Protein AF-A0A351Y971-F1 (afdb_monomer_lite)

Secondary structure (DSSP, 8-state):
--HHHHHHHHHHHHHHHHHHHHHHHHHHHHHHHHHHHHHHH--HHHHHHHHHHHHHHHHHHHHHHHHHHHHHHHHTTSS--HHHHHHHHHHHHHHHHHHHHHHHHHHHHHHTTTS-HHHHHHHHHHHHHHHHHHHHHHHHHHT-----

pLDDT: mean 82.75, std 11.26, range [39.47, 94.31]

Sequence (148 aa):
GNLHGTSIAYRGMLIFIFYVLWDFGYYLMAMIMNLVSASSTGDPTLITIMVLLFLGTVFALISGIMCYFRTRQYLTSRYAKYEMVRLWALFFMLSVLIGGGLTIASYFLLFGEAFSPLYIFYMLLEPISMMLMSIVCFFSVLRLKSNY

Foldseek 3Di:
DPPVVLLVLLVVLLVLLVVLLVVLVVVLVVLVVLLVVQVVVVDPVSNVLSVVLNVLSVQLNVLSVQLNVLSVCVSVVHPRDLVSNLVSLVSNLVSLQVNLVSQLVCCCVPPVPPDDPVVNVVVNVVSVVSNVVSVVSSVSSVPPPPPD

Radius of gyration: 17.67 Å; chains: 1; bounding box: 43×22×56 Å

Structure (mmCIF, N/CA/C/O backbone):
data_AF-A0A351Y971-F1
#
_entry.id   AF-A0A351Y971-F1
#
loop_
_atom_site.group_PDB
_atom_site.id
_atom_site.type_symbol
_atom_site.label_atom_id
_atom_site.label_alt_id
_atom_site.label_comp_id
_atom_site.label_asym_id
_atom_site.label_entity_id
_atom_site.label_seq_id
_atom_site.pdbx_PDB_ins_code
_atom_site.Cartn_x
_atom_site.Cartn_y
_atom_site.Cartn_z
_atom_site.occupancy
_atom_site.B_iso_or_equiv
_atom_site.auth_seq_id
_atom_site.auth_comp_id
_atom_site.auth_asym_id
_atom_site.auth_atom_id
_atom_site.pdbx_PDB_model_num
ATOM 1 N N . GLY A 1 1 ? -17.697 8.489 23.019 1.00 44.28 1 GLY A N 1
ATOM 2 C CA . GLY A 1 1 ? -17.694 8.120 21.592 1.00 44.28 1 GLY A CA 1
ATOM 3 C C . GLY A 1 1 ? -18.270 6.732 21.494 1.00 44.28 1 GLY A C 1
ATOM 4 O O . GLY A 1 1 ? -17.817 5.884 22.248 1.00 44.28 1 GLY A O 1
ATOM 5 N N . ASN A 1 2 ? -19.304 6.532 20.674 1.00 40.53 2 ASN A N 1
ATOM 6 C CA . ASN A 1 2 ? -20.021 5.257 20.588 1.00 40.53 2 ASN A CA 1
ATOM 7 C C . ASN A 1 2 ? -19.061 4.111 20.234 1.00 40.53 2 ASN A C 1
ATOM 9 O O . ASN A 1 2 ? -18.543 4.058 19.120 1.00 40.53 2 ASN A O 1
ATOM 13 N N . LEU A 1 3 ? -18.872 3.188 21.182 1.00 51.78 3 LEU A N 1
ATOM 14 C CA . LEU A 1 3 ? -18.024 1.991 21.069 1.00 51.78 3 LEU A CA 1
ATOM 15 C C . LEU A 1 3 ? -18.396 1.106 19.861 1.00 51.78 3 LEU A C 1
ATOM 17 O O . LEU A 1 3 ? -17.552 0.394 19.320 1.00 51.78 3 LEU A O 1
ATOM 21 N N . HIS A 1 4 ? -19.647 1.184 19.398 1.00 47.66 4 HIS A N 1
ATOM 22 C CA . HIS A 1 4 ? -20.129 0.443 18.232 1.00 47.66 4 HIS A CA 1
ATOM 23 C C . HIS A 1 4 ? -19.567 0.987 16.907 1.00 47.66 4 HIS A C 1
ATOM 25 O O . HIS A 1 4 ? -19.058 0.214 16.095 1.00 47.66 4 HIS A O 1
ATOM 31 N N . GLY A 1 5 ? -19.570 2.312 16.712 1.00 57.31 5 GLY A N 1
ATOM 32 C CA . GLY A 1 5 ? -19.087 2.944 15.475 1.00 57.31 5 GLY A CA 1
ATOM 33 C C . GLY A 1 5 ? -17.572 2.832 15.293 1.00 57.31 5 GLY A C 1
ATOM 34 O O . GLY A 1 5 ? -17.087 2.683 14.174 1.00 57.31 5 GLY A O 1
ATOM 35 N N . THR A 1 6 ? -16.817 2.816 16.394 1.00 68.31 6 THR A N 1
ATOM 36 C CA . THR A 1 6 ? -15.365 2.607 16.348 1.00 68.31 6 THR A CA 1
ATOM 37 C C . THR A 1 6 ? -15.017 1.191 15.895 1.00 68.31 6 THR A C 1
ATOM 39 O O . THR A 1 6 ? -14.121 1.023 15.075 1.00 68.31 6 THR A O 1
ATOM 42 N N . SER A 1 7 ? -15.751 0.169 16.351 1.00 72.31 7 SER A N 1
ATOM 43 C CA . SER A 1 7 ? -15.477 -1.228 15.980 1.00 72.31 7 SER A CA 1
ATOM 44 C C . SER A 1 7 ? -15.647 -1.509 14.478 1.00 72.31 7 SER A C 1
ATOM 46 O O . SER A 1 7 ? -14.860 -2.261 13.904 1.00 72.31 7 SER A O 1
ATOM 48 N N . ILE A 1 8 ? -16.622 -0.863 13.828 1.00 81.12 8 ILE A N 1
ATOM 49 C CA . ILE A 1 8 ? -16.876 -0.990 12.385 1.00 81.12 8 ILE A CA 1
ATOM 50 C C . ILE A 1 8 ? -15.729 -0.364 11.585 1.00 81.12 8 ILE A C 1
ATOM 52 O O . ILE A 1 8 ? -15.217 -0.992 10.660 1.00 81.12 8 ILE A O 1
ATOM 56 N N . ALA A 1 9 ? -15.266 0.825 11.984 1.00 81.31 9 ALA A N 1
ATOM 57 C CA . ALA A 1 9 ? -14.161 1.510 11.313 1.00 81.31 9 ALA A CA 1
ATOM 58 C C . ALA A 1 9 ? -12.859 0.689 11.349 1.00 81.31 9 ALA A C 1
ATOM 60 O O . ALA A 1 9 ? -12.200 0.530 10.324 1.00 81.31 9 ALA A O 1
ATOM 61 N N . TYR A 1 10 ? -12.515 0.092 12.496 1.00 84.25 10 TYR A N 1
ATOM 62 C CA . TYR A 1 10 ? -11.313 -0.747 12.603 1.00 84.25 10 TYR A CA 1
ATOM 63 C C . TYR A 1 10 ? -11.434 -2.076 11.851 1.00 84.25 10 TYR A C 1
ATOM 65 O O . TYR A 1 10 ? -10.431 -2.589 11.359 1.00 84.25 10 TYR A O 1
ATOM 73 N N . ARG A 1 11 ? -12.642 -2.640 11.721 1.00 86.00 11 ARG A N 1
ATOM 74 C CA . ARG A 1 11 ? -12.864 -3.803 10.846 1.00 86.00 11 ARG A CA 1
ATOM 75 C C . ARG A 1 11 ? -12.656 -3.434 9.377 1.00 86.00 11 ARG A C 1
ATOM 77 O O . ARG A 1 11 ? -11.975 -4.174 8.677 1.00 86.00 11 ARG A O 1
ATOM 84 N N . GLY A 1 12 ? -13.163 -2.279 8.939 1.00 87.62 12 GLY A N 1
ATOM 85 C CA . GLY A 1 12 ? -12.900 -1.745 7.597 1.00 87.62 12 GLY A CA 1
ATOM 86 C C . GLY A 1 12 ? -11.407 -1.519 7.342 1.00 87.62 12 GLY A C 1
ATOM 87 O O . GLY A 1 12 ? -10.885 -1.945 6.317 1.00 87.62 12 GLY A O 1
ATOM 88 N N . MET A 1 13 ? -10.697 -0.953 8.321 1.00 90.06 13 MET A N 1
ATOM 89 C CA . MET A 1 13 ? -9.242 -0.792 8.270 1.00 90.06 13 MET A CA 1
ATOM 90 C 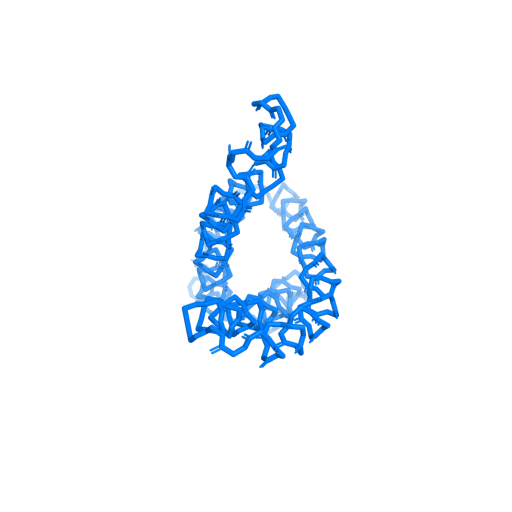C . MET A 1 13 ? -8.509 -2.136 8.137 1.00 90.06 13 MET A C 1
ATOM 92 O O . MET A 1 13 ? -7.589 -2.241 7.335 1.00 90.06 13 MET A O 1
ATOM 96 N N . LEU A 1 14 ? -8.908 -3.175 8.882 1.00 90.88 14 LEU A N 1
ATOM 97 C CA . LEU A 1 14 ? -8.297 -4.505 8.754 1.00 90.88 14 LEU A CA 1
ATOM 98 C C . LEU A 1 14 ? -8.507 -5.110 7.363 1.00 90.88 14 LEU A C 1
ATOM 100 O O . LEU A 1 14 ? -7.573 -5.701 6.827 1.00 90.88 14 LEU A O 1
ATOM 104 N N . ILE A 1 15 ? -9.703 -4.955 6.786 1.00 92.31 15 ILE A N 1
ATOM 105 C CA . ILE A 1 15 ? -10.004 -5.423 5.424 1.00 92.31 15 ILE A CA 1
ATOM 106 C C . ILE A 1 15 ? -9.114 -4.695 4.414 1.00 92.31 15 ILE A C 1
ATOM 108 O O . ILE A 1 15 ? -8.502 -5.340 3.569 1.00 92.31 15 ILE A O 1
ATOM 112 N N . PHE A 1 16 ? -8.991 -3.371 4.535 1.00 92.50 16 PHE A N 1
ATOM 113 C CA . PHE A 1 16 ? -8.121 -2.584 3.665 1.00 92.50 16 PHE A CA 1
ATOM 114 C C . PHE A 1 16 ? -6.648 -2.990 3.791 1.00 92.50 16 PHE A C 1
ATOM 116 O O . PHE A 1 16 ? -5.997 -3.234 2.782 1.00 92.50 16 PHE A O 1
ATOM 123 N N . ILE A 1 17 ? -6.124 -3.117 5.014 1.00 91.69 17 ILE A N 1
ATOM 124 C CA . ILE A 1 17 ? -4.732 -3.542 5.224 1.00 91.69 17 ILE A CA 1
ATOM 125 C C . ILE A 1 17 ? -4.506 -4.931 4.633 1.00 91.69 17 ILE A C 1
ATOM 127 O O . ILE A 1 17 ? -3.485 -5.159 3.998 1.00 91.69 17 ILE A O 1
ATOM 131 N N . PHE A 1 18 ? -5.453 -5.854 4.812 1.00 93.31 18 PHE A N 1
ATOM 132 C CA . PHE A 1 18 ? -5.362 -7.182 4.215 1.00 93.31 18 PHE A CA 1
ATOM 133 C C . PHE A 1 18 ? -5.337 -7.124 2.682 1.00 93.31 18 PHE A C 1
ATOM 135 O O . PHE A 1 18 ? -4.499 -7.783 2.076 1.00 93.31 18 PHE A O 1
ATOM 142 N N . TYR A 1 19 ? -6.203 -6.314 2.068 1.00 92.25 19 TYR A N 1
ATOM 143 C CA . TYR A 1 19 ? -6.211 -6.102 0.619 1.00 92.25 19 TYR A CA 1
ATOM 144 C C . TYR A 1 19 ? -4.858 -5.574 0.120 1.00 92.25 19 TYR A C 1
ATOM 146 O O . TYR A 1 19 ? -4.272 -6.153 -0.787 1.00 92.25 19 TYR A O 1
ATOM 154 N N . VAL A 1 20 ? -4.318 -4.542 0.770 1.00 89.94 20 VAL A N 1
ATOM 155 C CA . VAL A 1 20 ? -3.013 -3.961 0.414 1.00 89.94 20 VAL A CA 1
ATOM 156 C C . VAL A 1 20 ? -1.872 -4.965 0.609 1.00 89.94 20 VAL A C 1
ATOM 158 O O . VAL A 1 20 ? -0.953 -5.030 -0.200 1.00 89.94 20 VAL A O 1
ATOM 161 N N . LEU A 1 21 ? -1.917 -5.781 1.665 1.00 91.19 21 LEU A N 1
ATOM 162 C CA . LEU A 1 21 ? -0.932 -6.845 1.884 1.00 91.19 21 LEU A CA 1
ATOM 163 C C . LEU A 1 21 ? -0.992 -7.926 0.808 1.00 91.19 21 LEU A C 1
ATOM 165 O O . LEU A 1 21 ? 0.050 -8.426 0.389 1.00 91.19 21 LEU A O 1
ATOM 169 N N . TRP A 1 22 ? -2.198 -8.299 0.386 1.00 90.69 22 TRP A N 1
ATOM 170 C CA . TRP A 1 22 ? -2.393 -9.253 -0.696 1.00 90.69 22 TRP A CA 1
ATOM 171 C C . TRP A 1 22 ? -1.800 -8.725 -2.001 1.00 90.69 22 TRP A C 1
ATOM 173 O O . TRP A 1 22 ? -1.029 -9.424 -2.659 1.00 90.69 22 TRP A O 1
ATOM 183 N N . ASP A 1 23 ? -2.103 -7.471 -2.317 1.00 88.00 23 ASP A N 1
ATOM 184 C CA . ASP A 1 23 ? -1.623 -6.790 -3.511 1.00 88.00 23 ASP A CA 1
ATOM 185 C C . ASP A 1 23 ? -0.090 -6.663 -3.523 1.00 88.00 23 ASP A C 1
ATOM 187 O O . ASP A 1 23 ? 0.575 -7.116 -4.455 1.00 88.00 23 ASP A O 1
ATOM 191 N N . PHE A 1 24 ? 0.521 -6.211 -2.421 1.00 87.69 24 PHE A N 1
ATOM 192 C CA . PHE A 1 24 ? 1.983 -6.207 -2.311 1.00 87.69 24 PHE A CA 1
ATOM 193 C C . PHE A 1 24 ? 2.604 -7.607 -2.359 1.00 87.69 24 PHE A C 1
ATOM 195 O O . PHE A 1 24 ? 3.711 -7.760 -2.873 1.00 87.69 24 PHE A O 1
ATOM 202 N N . GLY A 1 25 ? 1.921 -8.631 -1.843 1.00 86.56 25 GLY A N 1
ATOM 203 C CA . GLY A 1 25 ? 2.370 -10.019 -1.953 1.00 86.56 25 GLY A CA 1
ATOM 204 C C . GLY A 1 25 ? 2.428 -10.485 -3.409 1.00 86.56 25 GLY A C 1
ATOM 205 O O . GLY A 1 25 ? 3.411 -11.107 -3.820 1.00 86.56 25 GLY A O 1
ATOM 206 N N . TYR A 1 26 ? 1.417 -10.129 -4.203 1.00 86.44 26 TYR A N 1
ATOM 207 C CA . TYR A 1 26 ? 1.400 -10.375 -5.642 1.00 86.44 26 TYR A CA 1
ATOM 208 C C . TYR A 1 26 ? 2.494 -9.577 -6.368 1.00 86.44 26 TYR A C 1
ATOM 210 O O . TYR A 1 26 ? 3.276 -10.154 -7.132 1.00 86.44 26 TYR A O 1
ATOM 218 N N . TYR A 1 27 ? 2.624 -8.281 -6.069 1.00 85.50 27 TYR A N 1
ATOM 219 C CA . TYR A 1 27 ? 3.677 -7.438 -6.638 1.00 85.50 27 TYR A CA 1
ATOM 220 C C . TYR A 1 27 ? 5.076 -7.954 -6.322 1.00 85.50 27 TYR A C 1
ATOM 222 O O . TYR A 1 27 ? 5.939 -7.908 -7.194 1.00 85.50 27 TYR A O 1
ATOM 230 N N . LEU A 1 28 ? 5.314 -8.487 -5.123 1.00 86.81 28 LEU A N 1
ATOM 231 C CA . LEU A 1 28 ? 6.613 -9.041 -4.755 1.00 86.81 28 LEU A CA 1
ATOM 232 C C . LEU A 1 28 ? 6.985 -10.242 -5.636 1.00 86.81 28 LEU A C 1
ATOM 234 O O . LEU A 1 28 ? 8.127 -10.333 -6.086 1.00 86.81 28 LEU A O 1
ATOM 238 N N . MET A 1 29 ? 6.027 -11.122 -5.940 1.00 85.62 29 MET A N 1
ATOM 239 C CA . MET A 1 29 ? 6.258 -12.252 -6.851 1.00 85.62 29 MET A CA 1
ATOM 240 C C . MET A 1 29 ? 6.584 -11.780 -8.270 1.00 85.62 29 MET A C 1
ATOM 242 O O . MET A 1 29 ? 7.535 -12.272 -8.881 1.00 85.62 29 MET A O 1
ATOM 246 N N . ALA A 1 30 ? 5.855 -10.783 -8.777 1.00 84.00 30 ALA A N 1
ATOM 247 C CA . ALA A 1 30 ? 6.140 -10.182 -10.079 1.00 84.00 30 ALA A CA 1
ATOM 248 C C . ALA A 1 30 ? 7.496 -9.444 -10.099 1.00 84.00 30 ALA A C 1
ATOM 250 O O . ALA A 1 30 ? 8.241 -9.520 -11.078 1.00 84.00 30 ALA A O 1
ATOM 251 N N . MET A 1 31 ? 7.856 -8.772 -9.003 1.00 84.38 31 MET A N 1
ATOM 252 C CA . MET A 1 31 ? 9.093 -7.999 -8.884 1.00 84.38 31 MET A CA 1
ATOM 253 C C . MET A 1 31 ? 10.348 -8.862 -8.916 1.00 84.38 31 MET A C 1
ATOM 255 O O . MET A 1 31 ? 11.353 -8.414 -9.455 1.00 84.38 31 MET A O 1
ATOM 259 N N . ILE A 1 32 ? 10.308 -10.098 -8.409 1.00 84.81 32 ILE A N 1
ATOM 260 C CA . ILE A 1 32 ? 11.453 -11.017 -8.515 1.00 84.81 32 ILE A CA 1
ATOM 261 C C . ILE A 1 32 ? 11.785 -11.280 -9.991 1.00 84.81 32 ILE A C 1
ATOM 263 O O . ILE A 1 32 ? 12.942 -11.167 -10.395 1.00 84.81 32 ILE A O 1
ATOM 267 N N . MET A 1 33 ? 10.770 -11.554 -10.815 1.00 83.94 33 MET A N 1
ATOM 268 C CA . MET A 1 33 ? 10.954 -11.779 -12.254 1.00 83.94 33 MET A CA 1
ATOM 269 C C . MET A 1 33 ? 11.442 -10.514 -12.973 1.00 83.94 33 MET A C 1
ATOM 271 O O . MET A 1 33 ? 12.338 -10.582 -13.820 1.00 83.94 33 MET A O 1
ATOM 275 N N . ASN A 1 34 ? 10.902 -9.350 -12.602 1.00 83.44 34 ASN A N 1
ATOM 276 C CA . ASN A 1 34 ? 11.322 -8.065 -13.162 1.00 83.44 34 ASN A CA 1
ATOM 277 C C . ASN A 1 34 ? 12.757 -7.700 -12.768 1.00 83.44 34 ASN A C 1
ATOM 279 O O . ASN A 1 34 ? 13.493 -7.181 -13.600 1.00 83.44 34 ASN A O 1
ATOM 283 N N . LEU A 1 35 ? 13.187 -8.014 -11.543 1.00 85.12 35 LEU A N 1
ATOM 284 C CA . LEU A 1 35 ? 14.548 -7.768 -11.068 1.00 85.12 35 LEU A CA 1
ATOM 285 C C . LEU A 1 35 ? 15.571 -8.648 -11.801 1.00 85.12 35 LEU A C 1
ATOM 287 O O . LEU A 1 35 ? 16.634 -8.164 -12.189 1.00 85.12 35 LEU A O 1
ATOM 291 N N . VAL A 1 36 ? 15.242 -9.921 -12.041 1.00 84.12 36 VAL A N 1
ATOM 292 C CA . VAL A 1 36 ? 16.084 -10.816 -12.854 1.00 84.12 36 VAL A CA 1
ATOM 293 C C . VAL A 1 36 ? 16.179 -10.293 -14.288 1.00 84.12 36 VAL A C 1
ATOM 295 O O . VAL A 1 36 ? 17.278 -10.164 -14.827 1.00 84.12 36 VAL A O 1
ATOM 298 N N . SER A 1 37 ? 15.050 -9.900 -14.880 1.00 84.44 37 SER A N 1
ATOM 299 C CA . SER A 1 37 ? 15.017 -9.330 -16.235 1.00 84.44 37 SER A CA 1
ATOM 300 C C .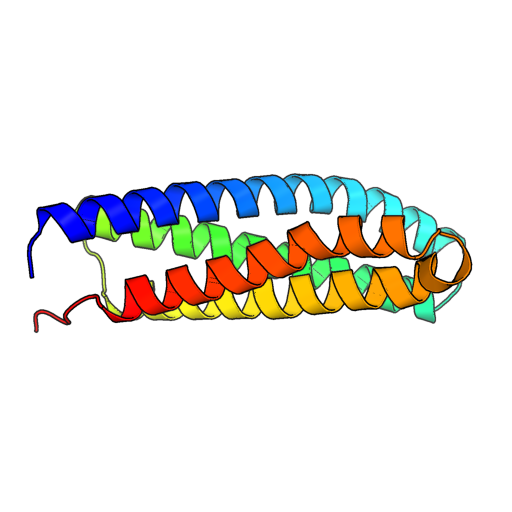 SER A 1 37 ? 15.835 -8.036 -16.321 1.00 84.44 37 SER A C 1
ATOM 302 O O . SER A 1 37 ? 16.661 -7.881 -17.214 1.00 84.44 37 SER A O 1
ATOM 304 N N . ALA A 1 38 ? 15.699 -7.150 -15.337 1.00 83.69 38 ALA A N 1
ATOM 305 C CA . ALA A 1 38 ? 16.487 -5.931 -15.193 1.00 83.69 38 ALA A CA 1
ATOM 306 C C . ALA A 1 38 ? 17.991 -6.198 -15.080 1.00 83.69 38 ALA A C 1
ATOM 308 O O . ALA A 1 38 ? 18.794 -5.530 -15.720 1.00 83.69 38 ALA A O 1
ATOM 309 N N . SER A 1 39 ? 18.389 -7.201 -14.297 1.00 83.88 39 SER A N 1
ATOM 310 C CA . SER A 1 39 ? 19.804 -7.563 -14.165 1.00 83.88 39 SER A CA 1
ATOM 311 C C . SER A 1 39 ? 20.411 -8.051 -15.483 1.00 83.88 39 SER A C 1
ATOM 313 O O . SER A 1 39 ? 21.596 -7.836 -15.729 1.00 83.88 39 SER A O 1
ATOM 315 N N . SER A 1 40 ? 19.590 -8.641 -16.357 1.00 86.19 40 SER A N 1
ATOM 316 C CA . SER A 1 40 ? 20.030 -9.141 -17.660 1.00 86.19 40 SER A CA 1
ATOM 317 C C . SER A 1 40 ? 20.253 -8.042 -18.704 1.00 86.19 40 SER A C 1
ATOM 319 O O . SER A 1 40 ? 21.002 -8.269 -19.652 1.00 86.19 40 SER A O 1
ATOM 321 N N . THR A 1 41 ? 19.667 -6.847 -18.536 1.00 85.44 41 THR A N 1
ATOM 322 C CA . THR A 1 41 ? 19.892 -5.724 -19.465 1.00 85.44 41 THR A CA 1
ATOM 323 C C . THR A 1 41 ? 21.243 -5.044 -19.247 1.00 85.44 41 THR A C 1
ATOM 325 O O . THR A 1 41 ? 21.751 -4.395 -20.157 1.00 85.44 41 THR A O 1
ATOM 328 N N . GLY A 1 42 ? 21.828 -5.181 -18.050 1.00 83.88 42 GLY A N 1
ATOM 329 C CA . GLY A 1 42 ? 23.091 -4.543 -17.675 1.00 83.88 42 GLY A CA 1
ATOM 330 C C . GLY A 1 42 ? 23.004 -3.028 -17.445 1.00 83.88 42 GLY A C 1
ATOM 331 O O . GLY A 1 42 ? 24.033 -2.404 -17.193 1.00 83.88 42 GLY A O 1
ATOM 332 N N . ASP A 1 43 ? 21.809 -2.431 -17.503 1.00 87.75 43 ASP A N 1
ATOM 333 C CA . ASP A 1 43 ? 21.612 -1.000 -17.259 1.00 87.75 43 ASP A CA 1
ATOM 334 C C . ASP A 1 43 ? 21.571 -0.704 -15.744 1.00 87.75 43 ASP A C 1
ATOM 336 O O . ASP A 1 43 ? 20.614 -1.091 -15.060 1.00 87.75 43 ASP A O 1
ATOM 340 N N . PRO A 1 44 ? 22.571 0.007 -15.185 1.00 86.12 44 PRO A N 1
ATOM 341 C CA . PRO A 1 44 ? 22.639 0.276 -13.750 1.00 86.12 44 PRO A CA 1
ATOM 342 C C . PRO A 1 44 ? 21.477 1.144 -13.247 1.00 86.12 44 PRO A C 1
ATOM 344 O O . PRO A 1 44 ? 21.091 1.037 -12.079 1.00 86.12 44 PRO A O 1
ATOM 347 N N . THR A 1 45 ? 20.891 1.990 -14.097 1.00 85.00 45 THR A N 1
ATOM 348 C CA . THR A 1 45 ? 19.769 2.856 -13.703 1.00 85.00 45 THR A CA 1
ATOM 349 C C . THR A 1 45 ? 18.497 2.037 -13.501 1.00 85.00 45 THR A C 1
ATOM 351 O O . THR A 1 45 ? 17.817 2.159 -12.482 1.00 85.00 45 THR A O 1
ATOM 354 N N . LEU A 1 46 ? 18.225 1.111 -14.417 1.00 82.50 46 LEU A N 1
ATOM 355 C CA . LEU A 1 46 ? 17.063 0.240 -14.344 1.00 82.50 46 LEU A CA 1
ATOM 356 C C . LEU A 1 46 ? 17.207 -0.779 -13.201 1.00 82.50 46 LEU A C 1
ATOM 358 O O . LEU A 1 46 ? 16.255 -1.005 -12.453 1.00 82.50 46 LEU A O 1
ATOM 362 N N . ILE A 1 47 ? 18.413 -1.318 -12.986 1.00 85.94 47 ILE A N 1
ATOM 363 C CA . ILE A 1 47 ? 18.704 -2.205 -11.848 1.00 85.94 47 ILE A CA 1
ATOM 364 C C . ILE A 1 47 ? 18.463 -1.483 -10.514 1.00 85.94 47 ILE A C 1
ATOM 366 O O . ILE A 1 47 ? 17.782 -2.020 -9.640 1.00 85.94 47 ILE A O 1
ATOM 370 N N . THR A 1 48 ? 18.982 -0.263 -10.345 1.00 85.62 48 THR A N 1
ATOM 371 C CA . THR A 1 48 ? 18.828 0.489 -9.085 1.00 85.62 48 THR A CA 1
ATOM 372 C C . THR A 1 48 ? 17.370 0.837 -8.785 1.00 85.62 48 THR A C 1
ATOM 374 O O . THR A 1 48 ? 16.937 0.663 -7.643 1.00 85.62 48 THR A O 1
ATOM 377 N N . ILE A 1 49 ? 16.587 1.238 -9.793 1.00 84.25 49 ILE A N 1
ATOM 378 C CA . ILE A 1 49 ? 15.142 1.485 -9.644 1.00 84.25 49 ILE A CA 1
ATOM 379 C C . ILE A 1 49 ? 14.412 0.210 -9.199 1.00 84.25 49 ILE A C 1
ATOM 381 O O . ILE A 1 49 ? 13.620 0.253 -8.255 1.00 84.25 49 ILE A O 1
ATOM 385 N N . MET A 1 50 ? 14.699 -0.934 -9.827 1.00 86.12 50 MET A N 1
ATOM 386 C CA . MET A 1 50 ? 14.035 -2.203 -9.503 1.00 86.12 50 MET A CA 1
ATOM 387 C C . MET A 1 50 ? 14.399 -2.717 -8.106 1.00 86.12 50 MET A C 1
ATOM 389 O O . MET A 1 50 ? 13.523 -3.192 -7.383 1.00 86.12 50 MET A O 1
ATOM 393 N N . VAL A 1 51 ? 15.657 -2.570 -7.678 1.00 87.44 51 VAL A N 1
ATOM 394 C CA . VAL A 1 51 ? 16.075 -2.906 -6.305 1.00 87.44 51 VAL A CA 1
ATOM 395 C C . VAL A 1 51 ? 15.354 -2.028 -5.283 1.00 87.44 51 VAL A C 1
ATOM 397 O O . VAL A 1 51 ? 14.888 -2.526 -4.256 1.00 87.44 51 VAL A O 1
ATOM 400 N N . LEU A 1 52 ? 15.234 -0.728 -5.555 1.00 85.62 52 LEU A N 1
ATOM 401 C CA . LEU A 1 52 ? 14.584 0.211 -4.644 1.00 85.62 52 LEU A CA 1
ATOM 402 C C . LEU A 1 52 ? 13.080 -0.071 -4.527 1.00 85.62 52 LEU A C 1
ATOM 404 O O . LEU A 1 52 ? 12.545 -0.082 -3.417 1.00 85.62 52 LEU A O 1
ATOM 408 N N . LEU A 1 53 ? 12.416 -0.388 -5.643 1.00 85.75 53 LEU A N 1
ATOM 409 C CA . LEU A 1 53 ? 11.025 -0.850 -5.653 1.00 85.75 53 LEU A CA 1
ATOM 410 C C . LEU A 1 53 ? 10.861 -2.155 -4.867 1.00 85.75 53 LEU A C 1
ATOM 412 O O . LEU A 1 53 ? 9.967 -2.255 -4.025 1.00 85.75 53 LEU A O 1
ATOM 416 N N . PHE A 1 54 ? 11.750 -3.128 -5.071 1.00 88.38 54 PHE A N 1
ATOM 417 C CA . PHE A 1 54 ? 11.719 -4.392 -4.341 1.00 88.38 54 PHE A CA 1
ATOM 418 C C . PHE A 1 54 ? 11.838 -4.174 -2.826 1.00 88.38 54 PHE A C 1
ATOM 420 O O . PHE A 1 54 ? 10.962 -4.592 -2.069 1.00 88.38 54 PHE A O 1
ATOM 427 N N . LEU A 1 55 ? 12.855 -3.441 -2.366 1.00 87.69 55 LEU A N 1
ATOM 428 C CA . LEU A 1 55 ? 13.026 -3.142 -0.940 1.00 87.69 55 LEU A CA 1
ATOM 429 C C . LEU A 1 55 ? 11.849 -2.337 -0.368 1.00 87.69 55 LEU A C 1
ATOM 431 O O . LEU A 1 55 ? 11.411 -2.603 0.754 1.00 87.69 55 LEU A O 1
ATOM 435 N N . GLY A 1 56 ? 11.301 -1.399 -1.145 1.00 86.81 56 GLY A N 1
ATOM 436 C CA . GLY A 1 56 ? 10.115 -0.630 -0.770 1.00 86.81 56 GLY A CA 1
ATOM 437 C C . GLY A 1 56 ? 8.885 -1.515 -0.547 1.00 86.81 56 GLY A C 1
ATOM 438 O O . GLY A 1 56 ? 8.218 -1.388 0.481 1.00 86.81 56 GLY A O 1
ATOM 439 N N . THR A 1 57 ? 8.616 -2.457 -1.457 1.00 88.06 57 THR A N 1
ATOM 440 C CA . THR A 1 57 ? 7.494 -3.408 -1.319 1.00 88.06 57 THR A CA 1
ATOM 441 C C . THR A 1 57 ? 7.669 -4.343 -0.122 1.00 88.06 57 THR A C 1
ATOM 443 O O . THR A 1 57 ? 6.720 -4.558 0.634 1.00 88.06 57 THR A O 1
ATOM 446 N N . VAL A 1 58 ? 8.889 -4.831 0.129 1.00 90.31 58 VAL A N 1
ATOM 447 C CA . VAL A 1 58 ? 9.204 -5.641 1.320 1.00 90.31 58 VAL A CA 1
ATOM 448 C C . VAL A 1 58 ? 8.944 -4.848 2.602 1.00 90.31 58 VAL A C 1
ATOM 450 O O . VAL A 1 58 ? 8.322 -5.357 3.537 1.00 90.31 58 VAL A O 1
ATOM 453 N N . PHE A 1 59 ? 9.375 -3.587 2.650 1.00 89.06 59 PHE A N 1
ATOM 454 C CA . PHE A 1 59 ? 9.134 -2.725 3.804 1.00 89.06 59 PHE A CA 1
ATOM 455 C C . PHE A 1 59 ? 7.634 -2.472 4.034 1.00 89.06 59 PHE A C 1
ATOM 457 O O . PHE A 1 59 ? 7.174 -2.555 5.175 1.00 89.06 59 PHE A O 1
ATOM 464 N N . ALA A 1 60 ? 6.865 -2.237 2.965 1.00 89.38 60 ALA A N 1
ATOM 465 C CA . ALA A 1 60 ? 5.412 -2.060 3.031 1.00 89.38 60 ALA A CA 1
ATOM 466 C C . ALA A 1 60 ? 4.670 -3.328 3.495 1.00 89.38 60 ALA A C 1
ATOM 468 O O . ALA A 1 60 ? 3.705 -3.245 4.260 1.00 89.38 60 ALA A O 1
ATOM 469 N N . LEU A 1 61 ? 5.149 -4.513 3.109 1.00 90.75 61 LEU A N 1
ATOM 470 C CA . LEU A 1 61 ? 4.628 -5.784 3.614 1.00 90.75 61 LEU A CA 1
ATOM 471 C C . LEU A 1 61 ? 4.869 -5.935 5.116 1.00 90.75 61 LEU A C 1
ATOM 473 O O . LEU A 1 61 ? 3.941 -6.240 5.864 1.00 90.75 61 LEU A O 1
ATOM 477 N N . ILE A 1 62 ? 6.095 -5.694 5.584 1.00 92.25 62 ILE A N 1
ATOM 478 C CA . ILE A 1 62 ? 6.434 -5.832 7.009 1.00 92.25 62 ILE A CA 1
ATOM 479 C C . ILE A 1 62 ? 5.618 -4.844 7.852 1.00 92.25 62 ILE A C 1
ATOM 481 O O . ILE A 1 62 ? 5.032 -5.233 8.869 1.00 92.25 62 ILE A O 1
ATOM 485 N N . SER A 1 63 ? 5.545 -3.579 7.426 1.00 92.12 63 SER A N 1
ATOM 486 C CA . SER A 1 63 ? 4.775 -2.547 8.124 1.00 92.12 63 SER A CA 1
ATOM 487 C C . SER A 1 63 ? 3.279 -2.885 8.148 1.00 92.12 63 SER A C 1
ATOM 489 O O . SER A 1 63 ? 2.647 -2.780 9.204 1.00 92.12 63 SER A O 1
ATOM 491 N N . GLY A 1 64 ? 2.722 -3.368 7.032 1.00 90.94 64 GLY A N 1
ATOM 492 C CA . GLY A 1 64 ? 1.322 -3.769 6.923 1.00 90.94 64 GLY A CA 1
ATOM 493 C C . GLY A 1 64 ? 0.986 -4.982 7.787 1.00 90.94 64 GLY A C 1
ATOM 494 O O . GLY A 1 64 ? -0.015 -4.957 8.504 1.00 90.94 64 GLY A O 1
ATOM 495 N N . ILE A 1 65 ? 1.844 -6.008 7.811 1.00 93.31 65 ILE A N 1
ATOM 496 C CA . ILE A 1 65 ? 1.661 -7.210 8.640 1.00 93.31 65 ILE A CA 1
ATOM 497 C C . ILE A 1 65 ? 1.640 -6.817 10.119 1.00 93.31 65 ILE A C 1
ATOM 499 O O . ILE A 1 65 ? 0.734 -7.205 10.866 1.00 93.31 65 ILE A O 1
ATOM 503 N N . MET A 1 66 ? 2.603 -5.999 10.548 1.00 92.00 66 MET A N 1
ATOM 504 C CA . MET A 1 66 ? 2.655 -5.508 11.924 1.00 92.00 66 MET A CA 1
ATOM 505 C C . MET A 1 66 ? 1.436 -4.642 12.260 1.00 92.00 66 MET A C 1
ATOM 507 O O . MET A 1 66 ? 0.827 -4.828 13.319 1.00 92.00 66 MET A O 1
ATOM 511 N N . CYS A 1 67 ? 1.022 -3.748 11.357 1.00 90.56 67 CYS A N 1
ATOM 512 C CA . CYS A 1 67 ? -0.173 -2.923 11.531 1.00 90.56 67 CYS A CA 1
ATOM 513 C C . CYS A 1 67 ? -1.444 -3.780 11.668 1.00 90.56 67 CYS A C 1
ATOM 515 O O . CYS A 1 67 ? -2.250 -3.547 12.577 1.00 90.56 67 CYS A O 1
ATOM 517 N N . TYR A 1 68 ? -1.591 -4.822 10.846 1.00 91.56 68 TYR A N 1
ATOM 518 C CA . TYR A 1 68 ? -2.705 -5.767 10.911 1.00 91.56 68 TYR A CA 1
ATOM 519 C C . TYR A 1 68 ? -2.750 -6.491 12.262 1.00 91.56 68 TYR A C 1
ATOM 521 O O . TYR A 1 68 ? -3.776 -6.478 12.951 1.00 91.56 68 TYR A O 1
ATOM 529 N N . PHE A 1 69 ? -1.626 -7.074 12.695 1.00 90.31 69 PHE A N 1
ATOM 530 C CA . PHE A 1 69 ? -1.560 -7.790 13.970 1.00 90.31 69 PHE A CA 1
ATOM 531 C C . PHE A 1 69 ? -1.863 -6.885 15.163 1.00 90.31 69 PHE A C 1
ATOM 533 O O . PHE A 1 69 ? -2.633 -7.275 16.044 1.00 90.31 69 PHE A O 1
ATOM 540 N N . ARG A 1 70 ? -1.306 -5.670 15.195 1.00 88.19 70 ARG A N 1
ATOM 541 C CA . ARG A 1 70 ? -1.523 -4.722 16.299 1.00 88.19 70 ARG A CA 1
ATOM 542 C C . ARG A 1 70 ? -2.955 -4.192 16.333 1.00 88.19 70 ARG A C 1
ATOM 544 O O . ARG A 1 70 ? -3.555 -4.151 17.407 1.00 88.19 70 ARG A O 1
ATOM 551 N N . THR A 1 71 ? -3.540 -3.883 15.179 1.00 84.62 71 THR A N 1
ATOM 552 C CA . THR A 1 71 ? -4.950 -3.468 15.079 1.00 84.62 71 THR A CA 1
ATOM 553 C C . THR A 1 71 ? -5.897 -4.597 15.502 1.00 84.62 71 THR A C 1
ATOM 555 O O . THR A 1 71 ? -6.875 -4.368 16.217 1.00 84.62 71 THR A O 1
ATOM 558 N N . ARG A 1 72 ? -5.579 -5.849 15.153 1.00 86.81 72 ARG A N 1
ATOM 559 C CA . ARG A 1 72 ? -6.353 -7.023 15.584 1.00 86.81 72 ARG A CA 1
ATOM 560 C C . ARG A 1 72 ? -6.219 -7.301 17.085 1.00 86.81 72 ARG A C 1
ATOM 562 O O . ARG A 1 72 ? -7.210 -7.644 17.730 1.00 86.81 72 ARG A O 1
ATOM 569 N N . GLN A 1 73 ? -5.024 -7.139 17.655 1.00 83.69 73 GLN A N 1
ATOM 570 C CA . GLN A 1 73 ? -4.801 -7.227 19.106 1.00 83.69 73 GLN A CA 1
ATOM 571 C C . GLN A 1 73 ? -5.625 -6.178 19.859 1.00 83.69 73 GLN A C 1
ATOM 573 O O . GLN A 1 73 ? -6.260 -6.503 20.862 1.00 83.69 73 GLN A O 1
ATOM 578 N N . TYR A 1 74 ? -5.685 -4.952 19.330 1.00 82.12 74 TYR A N 1
ATOM 579 C CA . TYR A 1 74 ? -6.529 -3.889 19.870 1.00 82.12 74 TYR A CA 1
ATOM 580 C C . TYR A 1 74 ? -8.018 -4.268 19.867 1.00 82.12 74 TYR A C 1
ATOM 582 O O . TYR A 1 74 ? -8.674 -4.186 20.905 1.00 82.12 74 TYR A O 1
ATOM 590 N N . LEU A 1 75 ? -8.540 -4.766 18.742 1.00 79.75 75 LEU A N 1
ATOM 591 C CA . LEU A 1 75 ? -9.950 -5.160 18.632 1.00 79.75 75 LEU A CA 1
ATOM 592 C C . LEU A 1 75 ? -10.345 -6.349 19.510 1.00 79.75 75 LEU A C 1
ATOM 594 O O . LEU A 1 75 ? -11.501 -6.461 19.904 1.00 79.75 75 LEU A O 1
ATOM 598 N N . THR A 1 76 ? -9.400 -7.241 19.798 1.00 81.56 76 THR A N 1
ATOM 599 C CA . THR A 1 76 ? -9.617 -8.417 20.656 1.00 81.56 76 THR A CA 1
ATOM 600 C C . THR A 1 76 ? -9.303 -8.141 22.130 1.00 81.56 76 THR A C 1
ATOM 602 O O . THR A 1 76 ? -9.328 -9.067 22.938 1.00 81.56 76 THR A O 1
ATOM 605 N N . SER A 1 77 ? -9.004 -6.882 22.481 1.00 70.00 77 SER A N 1
ATOM 606 C CA . SER A 1 77 ? -8.681 -6.420 23.839 1.00 70.00 77 SER A CA 1
ATOM 607 C C . SER A 1 77 ? -7.521 -7.175 24.506 1.00 70.00 77 SER A C 1
ATOM 609 O O . SER A 1 77 ? -7.435 -7.234 25.731 1.00 70.00 77 SER A O 1
ATOM 611 N N . ARG A 1 78 ? -6.592 -7.737 23.722 1.00 59.59 78 ARG A N 1
ATOM 612 C CA . ARG A 1 78 ? -5.410 -8.437 24.246 1.00 59.59 78 ARG A CA 1
ATOM 613 C C . ARG A 1 78 ? -4.214 -7.489 24.297 1.00 59.59 78 ARG A C 1
ATOM 615 O O . ARG A 1 78 ? -3.636 -7.200 23.255 1.00 59.59 78 ARG A O 1
ATOM 622 N N . TYR A 1 79 ? -3.829 -7.043 25.499 1.00 57.78 79 TYR A N 1
ATOM 623 C CA . TYR A 1 79 ? -2.536 -6.396 25.807 1.00 57.78 79 TYR A CA 1
ATOM 624 C C . TYR A 1 79 ? -2.062 -5.323 24.797 1.00 57.78 79 TYR A C 1
ATOM 626 O O . TYR A 1 79 ? -0.871 -5.213 24.496 1.00 57.78 79 TYR A O 1
ATOM 634 N N . ALA A 1 80 ? -2.980 -4.542 24.225 1.00 61.41 80 ALA A N 1
ATOM 635 C CA . ALA A 1 80 ? -2.648 -3.615 23.151 1.00 61.41 80 ALA A CA 1
ATOM 636 C C . ALA A 1 80 ? -2.131 -2.284 23.715 1.00 61.41 80 ALA A C 1
ATOM 638 O O . ALA A 1 80 ? -2.889 -1.501 24.282 1.00 61.41 80 ALA A O 1
ATOM 639 N N . LYS A 1 81 ? -0.838 -2.000 23.521 1.00 75.44 81 LYS A N 1
ATOM 640 C CA . LYS A 1 81 ? -0.280 -0.660 23.749 1.00 75.44 81 LYS A CA 1
ATOM 641 C C . LYS A 1 81 ? -0.740 0.274 22.624 1.00 75.44 81 LYS A C 1
ATOM 643 O O . LYS A 1 81 ? -0.341 0.081 21.474 1.00 75.44 81 LYS A O 1
ATOM 648 N N . TYR A 1 82 ? -1.550 1.284 22.947 1.00 79.06 82 TYR A N 1
ATOM 649 C CA . TYR A 1 82 ? -2.114 2.238 21.975 1.00 79.06 82 TYR A CA 1
ATOM 650 C C . TYR A 1 82 ? -1.046 2.953 21.138 1.00 79.06 82 TYR A C 1
ATOM 652 O O . TYR A 1 82 ? -1.227 3.160 19.939 1.00 79.06 82 TYR A O 1
ATOM 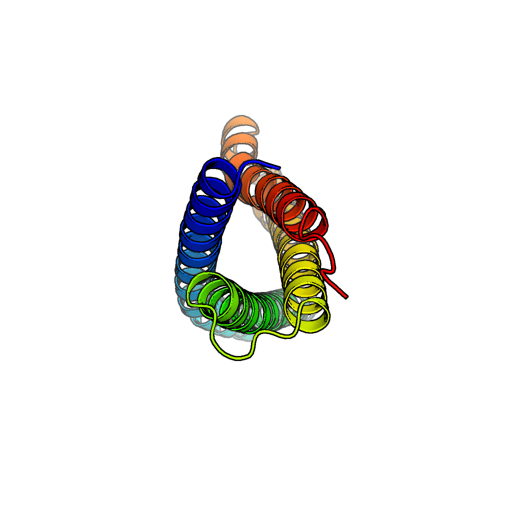660 N N . GLU A 1 83 ? 0.087 3.283 21.758 1.00 82.50 83 GLU A N 1
ATOM 661 C CA . GLU A 1 83 ? 1.235 3.908 21.095 1.00 82.50 83 GLU A CA 1
ATOM 662 C C . GLU A 1 83 ? 1.785 3.041 19.962 1.00 82.50 83 GLU A C 1
ATOM 664 O O . GLU A 1 83 ? 2.044 3.537 18.870 1.00 82.50 83 GLU A O 1
ATOM 669 N N . MET A 1 84 ? 1.879 1.726 20.183 1.00 83.19 84 MET A N 1
ATOM 670 C CA . MET A 1 84 ? 2.389 0.792 19.181 1.00 83.19 84 MET A CA 1
ATOM 671 C C . MET A 1 84 ? 1.438 0.686 17.988 1.00 83.19 84 MET A C 1
ATOM 673 O O . MET A 1 84 ? 1.895 0.643 16.852 1.00 83.19 84 MET A O 1
ATOM 677 N N . VAL A 1 85 ? 0.119 0.690 18.210 1.00 85.44 85 VAL A N 1
ATOM 678 C CA . VAL A 1 85 ? -0.863 0.674 17.108 1.00 85.44 85 VAL A CA 1
ATOM 679 C C . VAL A 1 85 ? -0.723 1.933 16.246 1.00 85.44 85 VAL A C 1
ATOM 681 O O . VAL A 1 85 ? -0.681 1.831 15.022 1.00 85.44 85 VAL A O 1
ATOM 684 N N . ARG A 1 86 ? -0.586 3.109 16.873 1.00 87.69 86 ARG A N 1
ATOM 685 C CA . ARG A 1 86 ? -0.390 4.391 16.172 1.00 87.69 86 ARG A CA 1
ATOM 686 C C . ARG A 1 86 ? 0.910 4.425 15.378 1.00 87.69 86 ARG A C 1
ATOM 688 O O . ARG A 1 86 ? 0.901 4.831 14.222 1.00 87.69 86 ARG A O 1
ATOM 695 N N . LEU A 1 87 ? 2.003 3.976 15.985 1.00 90.31 87 LEU A N 1
ATOM 696 C CA . LEU A 1 87 ? 3.324 3.962 15.365 1.00 90.31 87 LEU A CA 1
ATOM 697 C C . LEU A 1 87 ? 3.362 3.025 14.152 1.00 90.31 87 LEU A C 1
ATOM 699 O O . LEU A 1 87 ? 3.809 3.429 13.083 1.00 90.31 87 LEU A O 1
ATOM 703 N N . TRP A 1 88 ? 2.816 1.812 14.266 1.00 90.25 88 TRP A N 1
ATOM 704 C CA . TRP A 1 88 ? 2.754 0.887 13.130 1.00 90.25 88 TRP A CA 1
ATOM 705 C C . TRP A 1 88 ? 1.778 1.343 12.040 1.00 90.25 88 TRP A C 1
ATOM 707 O O . TRP A 1 88 ? 2.059 1.139 10.864 1.00 90.25 88 TRP A O 1
ATOM 717 N N . ALA A 1 89 ? 0.673 2.006 12.395 1.00 89.44 89 ALA A N 1
ATOM 718 C CA . ALA A 1 89 ? -0.215 2.630 11.412 1.00 89.44 89 ALA A CA 1
ATOM 719 C C . ALA A 1 89 ? 0.461 3.793 10.666 1.00 89.44 89 ALA A C 1
ATOM 721 O O . ALA A 1 89 ? 0.259 3.937 9.462 1.00 89.44 89 ALA A O 1
ATOM 722 N N . LEU A 1 90 ? 1.297 4.583 11.349 1.00 92.19 90 LEU A N 1
ATOM 723 C CA . LEU A 1 90 ? 2.105 5.631 10.724 1.00 92.19 90 LEU A CA 1
ATOM 724 C C . LEU A 1 90 ? 3.143 5.037 9.769 1.00 92.19 90 LEU A C 1
ATOM 726 O O . LEU A 1 90 ? 3.247 5.485 8.631 1.00 92.19 90 LEU A O 1
ATOM 730 N N . PHE A 1 91 ? 3.875 4.004 10.199 1.00 92.25 91 PHE A N 1
ATOM 731 C CA . PHE A 1 91 ? 4.834 3.320 9.328 1.00 92.25 91 PHE A CA 1
ATOM 732 C C . PHE A 1 91 ? 4.161 2.696 8.109 1.00 92.25 91 PHE A C 1
ATOM 734 O O . PHE A 1 91 ? 4.690 2.806 7.006 1.00 92.25 91 PHE A O 1
ATOM 741 N N . PHE A 1 92 ? 2.982 2.099 8.286 1.00 92.44 92 PHE A N 1
ATOM 742 C CA . PHE A 1 92 ? 2.194 1.578 7.176 1.00 92.44 92 PHE A CA 1
ATOM 743 C C . PHE A 1 92 ? 1.793 2.689 6.198 1.00 92.44 92 PHE A C 1
ATOM 745 O O . PHE A 1 92 ? 2.099 2.584 5.012 1.00 92.44 92 PHE A O 1
ATOM 752 N N . MET A 1 93 ? 1.216 3.792 6.687 1.00 94.31 93 MET A N 1
ATOM 753 C CA . MET A 1 93 ? 0.863 4.947 5.852 1.00 94.31 93 MET A CA 1
ATOM 754 C C . MET A 1 93 ? 2.073 5.471 5.069 1.00 94.31 93 MET A C 1
ATOM 756 O O . MET A 1 93 ? 1.996 5.622 3.854 1.00 94.31 93 MET A O 1
ATOM 760 N N . LEU A 1 94 ? 3.207 5.703 5.737 1.00 93.06 94 LEU A N 1
ATOM 761 C CA . LEU A 1 94 ? 4.420 6.185 5.073 1.00 93.06 94 LEU A CA 1
ATOM 762 C C . LEU A 1 94 ? 4.930 5.196 4.023 1.00 93.06 94 LEU A C 1
ATOM 764 O O . LEU A 1 94 ? 5.297 5.612 2.929 1.00 93.06 94 LEU A O 1
ATOM 768 N N . SER A 1 95 ? 4.915 3.896 4.322 1.00 91.56 95 SER A N 1
ATOM 769 C CA . SER A 1 95 ? 5.350 2.879 3.363 1.00 91.56 95 SER A CA 1
ATOM 770 C C . SER A 1 95 ? 4.452 2.808 2.125 1.00 91.56 95 SER A C 1
ATOM 772 O O . SER A 1 95 ? 4.969 2.687 1.019 1.00 91.56 95 SER A O 1
ATOM 774 N N . VAL A 1 96 ? 3.132 2.969 2.284 1.00 90.88 96 VAL A N 1
ATOM 775 C CA . VAL A 1 96 ? 2.182 3.008 1.161 1.00 90.88 96 VAL A CA 1
ATOM 776 C C . VAL A 1 96 ? 2.333 4.301 0.362 1.00 90.88 96 VAL A C 1
ATOM 778 O O . VAL A 1 96 ? 2.270 4.261 -0.860 1.00 90.88 96 VAL A O 1
ATOM 781 N N . LEU A 1 97 ? 2.586 5.441 1.011 1.00 91.69 97 LEU A N 1
ATOM 782 C CA . LEU A 1 97 ? 2.829 6.708 0.314 1.00 91.69 97 LEU A CA 1
ATOM 783 C C . LEU A 1 97 ? 4.115 6.678 -0.509 1.00 91.69 97 LEU A C 1
ATOM 785 O O . LEU A 1 97 ? 4.114 7.104 -1.661 1.00 91.69 97 LEU A O 1
ATOM 789 N N . ILE A 1 98 ? 5.201 6.162 0.066 1.00 88.25 98 ILE A N 1
ATOM 790 C CA . ILE A 1 98 ? 6.482 6.048 -0.633 1.00 88.25 98 ILE A CA 1
ATOM 791 C C . ILE A 1 98 ? 6.372 5.004 -1.751 1.00 88.25 98 ILE A C 1
ATOM 793 O O . ILE A 1 98 ? 6.743 5.294 -2.883 1.00 88.25 98 ILE A O 1
ATOM 797 N N . GLY A 1 99 ? 5.811 3.824 -1.474 1.00 85.81 99 GLY A N 1
ATOM 798 C CA . GLY A 1 99 ? 5.618 2.774 -2.480 1.00 85.81 99 GLY A CA 1
ATOM 799 C C . GLY A 1 99 ? 4.676 3.193 -3.616 1.00 85.81 99 GLY A C 1
ATOM 800 O O . GLY A 1 99 ? 4.988 2.983 -4.787 1.00 85.81 99 GLY A O 1
ATOM 801 N N . GLY A 1 100 ? 3.564 3.852 -3.285 1.00 85.62 100 GLY A N 1
ATOM 802 C CA . GLY A 1 100 ? 2.621 4.433 -4.245 1.00 85.62 100 GLY A CA 1
ATOM 803 C C . GLY A 1 100 ? 3.254 5.547 -5.083 1.00 85.62 100 GLY A C 1
ATOM 804 O O . GLY A 1 100 ? 3.122 5.568 -6.301 1.00 85.62 100 GLY A O 1
ATOM 805 N N . GLY A 1 101 ? 4.027 6.440 -4.462 1.00 84.44 101 GLY A N 1
ATOM 806 C CA . GLY A 1 101 ? 4.760 7.480 -5.188 1.00 84.44 101 GLY A CA 1
ATOM 807 C C . GLY A 1 101 ? 5.812 6.911 -6.145 1.00 84.44 101 GLY A C 1
ATOM 808 O O . GLY A 1 101 ? 5.931 7.373 -7.279 1.00 84.44 101 GLY A O 1
ATOM 809 N N . LEU A 1 102 ? 6.542 5.877 -5.718 1.00 83.06 102 LEU A N 1
ATOM 810 C CA . LEU A 1 102 ? 7.550 5.209 -6.545 1.00 83.06 102 LEU A CA 1
ATOM 811 C C . LEU A 1 102 ? 6.938 4.446 -7.724 1.00 83.06 102 LEU A C 1
ATOM 813 O O . LEU A 1 102 ? 7.505 4.477 -8.812 1.00 83.06 102 LEU A O 1
ATOM 817 N N . THR A 1 103 ? 5.792 3.790 -7.530 1.00 81.94 103 THR A N 1
ATOM 818 C CA . THR A 1 103 ? 5.066 3.099 -8.613 1.00 81.94 103 THR A CA 1
ATOM 819 C C . THR A 1 103 ? 4.513 4.084 -9.639 1.00 81.94 103 THR A C 1
ATOM 821 O O . THR A 1 103 ? 4.661 3.875 -10.838 1.00 81.94 103 THR A O 1
ATOM 824 N N . ILE A 1 104 ? 3.969 5.216 -9.191 1.00 84.38 104 ILE A N 1
ATOM 825 C CA . ILE A 1 104 ? 3.549 6.298 -10.090 1.00 84.38 104 ILE A CA 1
ATOM 826 C C . ILE A 1 104 ? 4.742 6.816 -10.909 1.00 84.38 104 ILE A C 1
ATOM 828 O O . ILE A 1 104 ? 4.654 6.924 -12.132 1.00 84.38 104 ILE A O 1
ATOM 832 N N . ALA A 1 105 ? 5.870 7.109 -10.253 1.00 81.38 105 ALA A N 1
ATOM 833 C CA . ALA A 1 105 ? 7.068 7.601 -10.929 1.00 81.38 105 ALA A CA 1
ATOM 834 C C . ALA A 1 105 ? 7.629 6.583 -11.935 1.00 81.38 105 ALA A C 1
ATOM 836 O O . ALA A 1 105 ? 8.018 6.966 -13.040 1.00 81.38 105 ALA A O 1
ATOM 837 N N . SER A 1 106 ? 7.636 5.292 -11.590 1.00 77.44 106 SER A N 1
ATOM 838 C CA . SER A 1 106 ? 8.107 4.246 -12.497 1.00 77.44 106 SER A CA 1
ATOM 839 C C . SER A 1 106 ? 7.187 4.069 -13.704 1.00 77.44 106 SER A C 1
ATOM 841 O O . SER A 1 106 ? 7.696 3.859 -14.803 1.00 77.44 106 SER A O 1
ATOM 843 N N . TYR A 1 107 ? 5.869 4.241 -13.558 1.00 79.81 107 TYR A N 1
ATOM 844 C CA . TYR A 1 107 ? 4.960 4.239 -14.706 1.00 79.81 107 TYR A CA 1
ATOM 845 C C . TYR A 1 107 ? 5.254 5.376 -15.685 1.00 79.81 107 TYR A C 1
ATOM 847 O O . TYR A 1 107 ? 5.324 5.140 -16.890 1.00 79.81 107 TYR A O 1
ATOM 855 N N . PHE A 1 108 ? 5.500 6.593 -15.196 1.00 79.44 108 PHE A N 1
ATOM 856 C CA . PHE A 1 108 ? 5.867 7.704 -16.077 1.00 79.44 108 PHE A CA 1
ATOM 857 C C . PHE A 1 108 ? 7.226 7.496 -16.753 1.00 79.44 108 PHE A C 1
ATOM 859 O O . PHE A 1 108 ? 7.351 7.759 -17.947 1.00 79.44 108 PHE A O 1
ATOM 866 N N . LEU A 1 109 ? 8.225 6.997 -16.020 1.00 76.81 109 LEU A N 1
ATOM 867 C CA . LEU A 1 109 ? 9.579 6.805 -16.548 1.00 76.81 109 LEU A CA 1
ATOM 868 C C . LEU A 1 109 ? 9.687 5.647 -17.547 1.00 76.81 109 LEU A C 1
ATOM 870 O O . LEU A 1 109 ? 10.430 5.755 -18.516 1.00 76.81 109 LEU A O 1
ATOM 874 N N . LEU A 1 110 ? 8.977 4.541 -17.315 1.00 72.06 110 LEU A N 1
ATOM 875 C CA . LEU A 1 110 ? 9.096 3.332 -18.140 1.00 72.06 110 LEU A CA 1
ATOM 876 C C . LEU A 1 110 ? 8.072 3.281 -19.278 1.00 72.06 110 LEU A C 1
ATOM 878 O O . LEU A 1 110 ? 8.316 2.633 -20.293 1.00 72.06 110 LEU A O 1
ATOM 882 N N . PHE A 1 111 ? 6.921 3.936 -19.110 1.00 70.81 111 PHE A N 1
ATOM 883 C CA . PHE A 1 111 ? 5.758 3.738 -19.976 1.00 70.81 111 P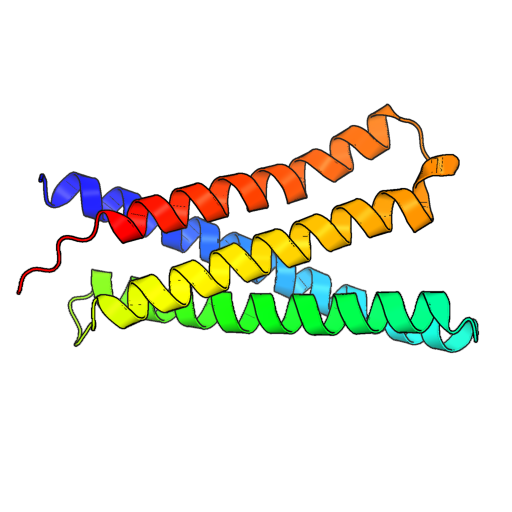HE A CA 1
ATOM 884 C C . PHE A 1 111 ? 5.122 5.042 -20.479 1.00 70.81 111 PHE A C 1
ATOM 886 O O . PHE A 1 111 ? 4.192 4.983 -21.285 1.00 70.81 111 PHE A O 1
ATOM 893 N N . GLY A 1 112 ? 5.624 6.209 -20.055 1.00 64.62 112 GLY A N 1
ATOM 894 C CA . GLY A 1 112 ? 5.016 7.516 -20.324 1.00 64.62 112 GLY A CA 1
ATOM 895 C C . GLY A 1 112 ? 4.841 7.867 -21.804 1.00 64.62 112 GLY A C 1
ATOM 896 O O . GLY A 1 112 ? 3.896 8.569 -22.146 1.00 64.62 112 GLY A O 1
ATOM 897 N N . GLU A 1 113 ? 5.698 7.344 -22.683 1.00 66.31 113 GLU A N 1
ATOM 898 C CA . GLU A 1 113 ? 5.616 7.593 -24.131 1.00 66.31 113 GLU A CA 1
ATOM 899 C C . GLU A 1 113 ? 4.956 6.450 -24.919 1.00 66.31 113 GLU A C 1
ATOM 901 O O . GLU A 1 113 ? 4.560 6.634 -26.068 1.00 66.31 113 GLU A O 1
ATOM 906 N N . ALA A 1 114 ? 4.823 5.265 -24.316 1.00 67.81 114 ALA A N 1
ATOM 907 C CA . ALA A 1 114 ? 4.398 4.052 -25.017 1.00 67.81 114 ALA A CA 1
ATOM 908 C C . ALA A 1 114 ? 2.877 3.826 -24.992 1.00 67.81 114 ALA A C 1
ATOM 910 O O . ALA A 1 114 ? 2.344 3.110 -25.841 1.00 67.81 114 ALA A O 1
ATOM 911 N N . PHE A 1 115 ? 2.169 4.415 -24.025 1.00 75.25 115 PHE A N 1
ATOM 912 C CA . PHE A 1 115 ? 0.740 4.180 -23.817 1.00 75.25 115 PHE A CA 1
ATOM 913 C C . PHE A 1 115 ? -0.104 5.430 -24.034 1.00 75.25 115 PHE A C 1
ATOM 915 O O . PHE A 1 115 ? 0.354 6.563 -23.905 1.00 75.25 115 PHE A O 1
ATOM 922 N N . SER A 1 116 ? -1.388 5.219 -24.336 1.00 83.25 116 SER A N 1
ATOM 923 C CA . SER A 1 116 ? -2.337 6.322 -24.436 1.00 83.25 116 SER A CA 1
ATOM 924 C C . SER A 1 116 ? -2.487 7.030 -23.077 1.00 83.25 116 SER A C 1
ATOM 926 O O . SER A 1 116 ? -2.504 6.364 -22.035 1.00 83.25 116 SER A O 1
ATOM 928 N N . PRO A 1 117 ? -2.675 8.365 -23.051 1.00 81.38 117 PRO A N 1
ATOM 929 C CA . PRO A 1 117 ? -2.829 9.117 -21.799 1.00 81.38 117 PRO A CA 1
ATOM 930 C C . PRO A 1 117 ? -3.953 8.584 -20.897 1.00 81.38 117 PRO A C 1
ATOM 932 O O . PRO A 1 117 ? -3.866 8.616 -19.673 1.00 81.38 117 PRO A O 1
ATOM 935 N N . LEU A 1 118 ? -5.007 8.050 -21.515 1.00 84.56 118 LEU A N 1
ATOM 936 C CA . LEU A 1 118 ? -6.164 7.480 -20.836 1.00 84.56 118 LEU A CA 1
ATOM 937 C C . LEU A 1 118 ? -5.837 6.143 -20.145 1.00 84.56 118 LEU A C 1
ATOM 939 O O . LEU A 1 118 ? -6.361 5.874 -19.069 1.00 84.56 118 LEU A O 1
ATOM 943 N N . TYR A 1 119 ? -4.934 5.335 -20.708 1.00 82.56 119 TYR A N 1
ATOM 944 C CA . TYR A 1 119 ? -4.454 4.110 -20.064 1.00 82.56 119 TYR A CA 1
ATOM 945 C C . TYR A 1 119 ? -3.580 4.414 -18.842 1.00 82.56 119 TYR A C 1
ATOM 947 O O . TYR A 1 119 ? -3.782 3.828 -17.779 1.00 82.56 119 TYR A O 1
ATOM 955 N N . ILE A 1 120 ? -2.675 5.391 -18.969 1.00 80.88 120 ILE A N 1
ATOM 956 C CA . ILE A 1 120 ? -1.841 5.859 -17.853 1.00 80.88 120 ILE A CA 1
ATOM 957 C C . ILE A 1 120 ? -2.735 6.369 -16.716 1.00 80.88 120 ILE A C 1
ATOM 959 O O . ILE A 1 120 ? -2.533 5.998 -15.565 1.00 80.88 120 ILE A O 1
ATOM 963 N N . PHE A 1 121 ? -3.780 7.143 -17.028 1.00 83.25 121 PHE A N 1
ATOM 964 C CA . PHE A 1 121 ? -4.736 7.609 -16.022 1.00 83.25 121 PHE A CA 1
ATOM 965 C C . PHE A 1 121 ? -5.377 6.457 -15.230 1.00 83.25 121 PHE A C 1
ATOM 967 O O . PHE A 1 121 ? -5.410 6.515 -14.001 1.00 83.25 121 PHE A O 1
ATOM 974 N N . TYR A 1 122 ? -5.833 5.391 -15.899 1.00 84.75 122 TYR A N 1
ATOM 975 C CA . TYR A 1 122 ? -6.413 4.232 -15.210 1.00 84.75 122 TYR A CA 1
ATOM 976 C C . TYR A 1 122 ? -5.410 3.503 -14.312 1.00 84.75 122 TYR A C 1
ATOM 978 O O . TYR A 1 122 ? -5.778 3.106 -13.208 1.00 84.75 122 TYR A O 1
ATOM 986 N N . MET A 1 123 ? -4.150 3.378 -14.737 1.00 83.88 123 MET A N 1
ATOM 987 C CA . MET A 1 123 ? -3.096 2.773 -13.914 1.00 83.88 123 MET A CA 1
ATOM 988 C C . MET A 1 123 ? -2.762 3.591 -12.662 1.00 83.88 123 MET A C 1
ATOM 990 O O . MET A 1 123 ? -2.332 3.028 -11.662 1.00 83.88 123 MET A O 1
ATOM 994 N N . LEU A 1 124 ? -2.978 4.908 -12.685 1.00 86.44 124 LEU A N 1
ATOM 995 C CA . LEU A 1 124 ? -2.710 5.782 -11.540 1.00 86.44 124 LEU A CA 1
ATOM 996 C C . LEU A 1 124 ? -3.829 5.765 -10.490 1.00 86.44 124 LEU A C 1
ATOM 998 O O . LEU A 1 124 ? -3.578 6.090 -9.328 1.00 86.44 124 LEU A O 1
ATOM 1002 N N . LEU A 1 125 ? -5.056 5.390 -10.860 1.00 88.44 125 LEU A N 1
ATOM 1003 C CA . LEU A 1 125 ? -6.194 5.405 -9.934 1.00 88.44 125 LEU A CA 1
ATOM 1004 C C . LEU A 1 125 ? -5.990 4.466 -8.744 1.00 88.44 125 LEU A C 1
ATOM 1006 O O . LEU A 1 125 ? -6.307 4.835 -7.613 1.00 88.44 125 LEU A O 1
ATOM 1010 N N . GLU A 1 126 ? -5.443 3.278 -8.983 1.00 86.75 126 GLU A N 1
ATOM 1011 C CA . GLU A 1 126 ? -5.178 2.301 -7.932 1.00 86.75 126 GLU A CA 1
ATOM 1012 C C . GLU A 1 126 ? -4.171 2.822 -6.885 1.00 86.75 126 GLU A C 1
ATOM 1014 O O . GLU A 1 126 ? -4.572 2.952 -5.720 1.00 86.75 126 GLU A O 1
ATOM 1019 N N . PRO A 1 127 ? -2.921 3.204 -7.231 1.00 88.50 127 PRO A N 1
ATOM 1020 C CA . PRO A 1 127 ? -1.955 3.683 -6.245 1.00 88.50 127 PRO A CA 1
ATOM 1021 C C . PRO A 1 127 ? -2.443 4.948 -5.534 1.00 88.50 127 PRO A C 1
ATOM 1023 O O . PRO A 1 127 ? -2.295 5.052 -4.315 1.00 88.50 127 PRO A O 1
ATOM 1026 N N . ILE A 1 128 ? -3.116 5.868 -6.237 1.00 91.00 128 ILE A N 1
ATOM 1027 C CA . ILE A 1 128 ? -3.712 7.058 -5.609 1.00 91.00 128 ILE A CA 1
ATOM 1028 C C . ILE A 1 128 ? -4.779 6.654 -4.582 1.00 91.00 128 ILE A C 1
ATOM 1030 O O . ILE A 1 128 ? -4.799 7.185 -3.468 1.00 91.00 128 ILE A O 1
ATOM 1034 N N . SER A 1 129 ? -5.649 5.697 -4.916 1.00 91.75 129 SER A N 1
ATOM 1035 C CA . SER A 1 129 ? -6.688 5.227 -3.994 1.00 91.75 129 SER A CA 1
ATOM 1036 C C . SER A 1 129 ? -6.098 4.575 -2.738 1.00 91.75 129 SER A C 1
ATOM 1038 O O . SER A 1 129 ? -6.550 4.867 -1.626 1.00 91.75 129 SER A O 1
ATOM 1040 N N . MET A 1 130 ? -5.040 3.771 -2.886 1.00 90.88 130 MET A N 1
ATOM 1041 C CA . MET A 1 130 ? -4.336 3.143 -1.767 1.00 90.88 130 MET A CA 1
ATOM 1042 C C . MET A 1 130 ? -3.667 4.184 -0.871 1.00 90.88 130 MET A C 1
ATOM 1044 O O . MET A 1 130 ? -3.792 4.120 0.356 1.00 90.88 130 MET A O 1
ATOM 1048 N N . MET A 1 131 ? -3.016 5.184 -1.469 1.00 92.44 131 MET A N 1
ATOM 1049 C CA . MET A 1 131 ? -2.404 6.299 -0.748 1.00 92.44 131 MET A CA 1
ATOM 1050 C C . MET A 1 131 ? -3.444 7.060 0.083 1.00 92.44 131 MET A C 1
ATOM 1052 O O . MET A 1 131 ? -3.265 7.211 1.294 1.00 92.44 131 MET A O 1
ATOM 1056 N N . LEU A 1 132 ? -4.566 7.463 -0.521 1.00 93.38 132 LEU A N 1
ATOM 1057 C CA . LEU A 1 132 ? -5.642 8.174 0.179 1.00 93.38 132 LEU A CA 1
ATOM 1058 C C . LEU A 1 132 ? -6.256 7.332 1.303 1.00 93.38 132 LEU A C 1
ATOM 1060 O O . LEU A 1 132 ? -6.439 7.821 2.421 1.00 93.38 132 LEU A O 1
ATOM 1064 N N . MET A 1 133 ? -6.531 6.054 1.045 1.00 92.75 133 MET A N 1
ATOM 1065 C CA . MET A 1 133 ? -7.122 5.170 2.048 1.00 92.75 133 MET A CA 1
ATOM 1066 C C . MET A 1 133 ? -6.155 4.892 3.210 1.00 92.75 133 MET A C 1
ATOM 1068 O O . MET A 1 133 ? -6.585 4.832 4.366 1.00 92.75 133 MET A O 1
ATOM 1072 N N . SER A 1 134 ? -4.844 4.816 2.954 1.00 92.12 134 SER A N 1
ATOM 1073 C CA . SER A 1 134 ? -3.833 4.678 4.011 1.00 92.12 134 SER A CA 1
ATOM 1074 C C . SER A 1 134 ? -3.812 5.881 4.965 1.00 92.12 134 SER A C 1
ATOM 1076 O O . SER A 1 134 ? -3.727 5.701 6.184 1.00 92.12 134 SER A O 1
ATOM 1078 N N . ILE A 1 135 ? -3.994 7.098 4.435 1.00 92.12 135 ILE A N 1
ATOM 1079 C CA . ILE A 1 135 ? -4.100 8.334 5.223 1.00 92.12 135 ILE A CA 1
ATOM 1080 C C . ILE A 1 135 ? -5.358 8.295 6.101 1.00 92.12 135 ILE A C 1
ATOM 1082 O O . ILE A 1 135 ? -5.298 8.571 7.303 1.00 92.12 135 ILE A O 1
ATOM 1086 N N . VAL A 1 136 ? -6.502 7.900 5.532 1.00 90.44 136 VAL A N 1
ATOM 1087 C CA . VAL A 1 136 ? -7.767 7.767 6.277 1.00 90.44 136 VAL A CA 1
ATOM 1088 C C . VAL A 1 136 ? -7.651 6.722 7.392 1.00 90.44 136 VAL A C 1
ATOM 1090 O O . VAL A 1 136 ? -8.141 6.944 8.506 1.00 90.44 136 VAL A O 1
ATOM 1093 N N . CYS A 1 137 ? -6.963 5.607 7.137 1.00 88.31 137 CY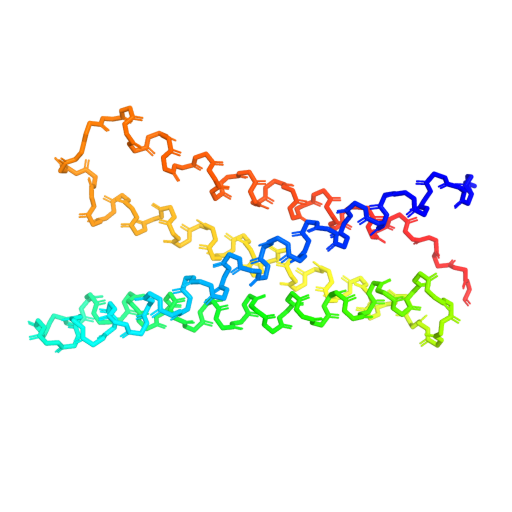S A N 1
ATOM 1094 C CA . CYS A 1 137 ? -6.690 4.591 8.152 1.00 88.31 137 CYS A CA 1
ATOM 1095 C C . CYS A 1 137 ? -5.858 5.161 9.305 1.00 88.31 137 CYS A C 1
ATOM 1097 O O . CYS A 1 137 ? -6.218 4.974 10.469 1.00 88.31 137 CYS A O 1
ATOM 1099 N N . PHE A 1 138 ? -4.804 5.925 9.012 1.00 89.50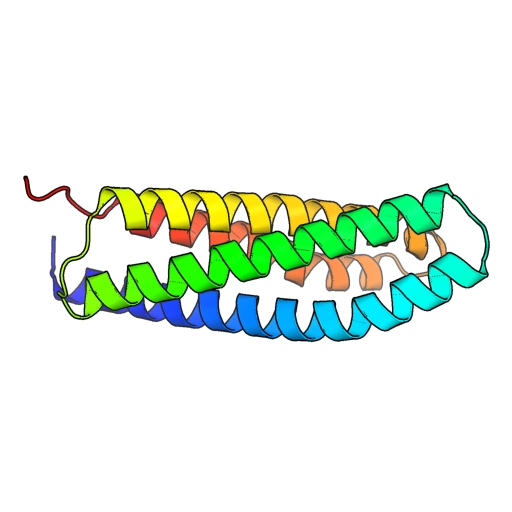 138 PHE A N 1
ATOM 1100 C CA . PHE A 1 138 ? -3.998 6.566 10.050 1.00 89.50 138 PHE A CA 1
ATOM 1101 C C . PHE A 1 138 ? -4.814 7.554 10.901 1.00 89.50 138 PHE A C 1
ATOM 1103 O O . PHE A 1 138 ? -4.790 7.472 12.133 1.00 89.50 138 PHE A O 1
ATOM 1110 N N . PHE A 1 139 ? -5.622 8.422 10.283 1.00 87.31 139 PHE A N 1
ATOM 1111 C CA . PHE A 1 139 ? -6.507 9.329 11.029 1.00 87.31 139 PHE A CA 1
ATOM 1112 C C . PHE A 1 139 ? -7.553 8.590 11.870 1.00 87.31 139 PHE A C 1
ATOM 1114 O O . PHE A 1 139 ? -7.910 9.046 12.961 1.00 87.31 139 PHE A O 1
ATOM 1121 N N . SER A 1 140 ? -8.020 7.431 11.405 1.00 86.12 140 SER A N 1
ATOM 1122 C CA . SER A 1 140 ? -8.933 6.577 12.170 1.00 86.12 140 SER A CA 1
ATOM 1123 C C . SER A 1 140 ? -8.267 6.040 13.439 1.00 86.12 140 SER A C 1
ATOM 1125 O O . SER A 1 140 ? -8.885 6.048 14.503 1.00 86.12 140 SER A O 1
ATOM 1127 N N . VAL A 1 141 ? -6.986 5.671 13.363 1.00 84.50 141 VAL A N 1
ATOM 1128 C CA . VAL A 1 141 ? -6.177 5.228 14.512 1.00 84.50 141 VAL A CA 1
ATOM 1129 C C . VAL A 1 141 ? -5.821 6.386 15.448 1.00 84.50 141 VAL A C 1
ATOM 1131 O O . VAL A 1 141 ? -5.785 6.203 16.665 1.00 84.50 141 VAL A O 1
ATOM 1134 N N . LEU A 1 142 ? -5.611 7.603 14.938 1.00 81.75 142 LEU A N 1
ATOM 1135 C CA . LEU A 1 142 ? -5.380 8.781 15.787 1.00 81.75 142 LEU A CA 1
ATOM 1136 C C . LEU A 1 142 ? -6.574 9.096 16.697 1.00 81.75 142 LEU A C 1
ATOM 1138 O O . LEU A 1 142 ? -6.388 9.590 17.809 1.00 81.75 142 LEU A O 1
ATOM 1142 N N . ARG A 1 143 ? -7.795 8.751 16.268 1.00 75.94 143 ARG A N 1
ATOM 1143 C CA . ARG A 1 143 ? -9.009 8.882 17.088 1.00 75.94 143 ARG A CA 1
ATOM 1144 C C . ARG A 1 143 ? -9.092 7.879 18.240 1.00 75.94 143 ARG A C 1
ATOM 1146 O O . ARG A 1 143 ? -10.007 8.007 19.058 1.00 75.94 143 ARG A O 1
ATOM 1153 N N . LEU A 1 144 ? -8.181 6.903 18.341 1.00 69.94 144 LEU A N 1
ATOM 1154 C CA . LEU A 1 144 ? -8.041 6.092 19.551 1.00 69.94 144 LEU A CA 1
ATOM 1155 C C . LEU A 1 144 ? -7.860 7.039 20.734 1.00 69.94 144 LEU A C 1
ATOM 1157 O O . LEU A 1 144 ? -6.833 7.706 20.830 1.00 69.94 144 LEU A O 1
ATOM 1161 N N . LYS A 1 145 ? -8.832 7.109 21.648 1.00 60.06 145 LYS A N 1
ATOM 1162 C CA . LYS A 1 145 ? -8.589 7.774 22.926 1.00 60.06 145 LYS A CA 1
ATOM 1163 C C . LYS A 1 145 ? -7.504 6.979 23.642 1.00 60.06 145 LYS A C 1
ATOM 1165 O O . LYS A 1 145 ? -7.646 5.771 23.816 1.00 60.06 145 LYS A O 1
ATOM 1170 N N . SER A 1 146 ? -6.427 7.662 24.024 1.00 51.16 146 SER A N 1
ATOM 1171 C CA . SER A 1 146 ? -5.576 7.190 25.111 1.00 51.16 146 SER A CA 1
ATOM 1172 C C . SER A 1 146 ? -6.500 7.194 26.326 1.00 51.16 146 SER A C 1
ATOM 1174 O O . SER A 1 146 ? -6.842 8.238 26.873 1.00 51.16 146 SER A O 1
ATOM 1176 N N . ASN A 1 147 ? -7.074 6.037 26.635 1.00 42.25 147 ASN A N 1
ATOM 1177 C CA . ASN A 1 147 ? -7.595 5.831 27.969 1.00 42.25 147 ASN A CA 1
ATOM 1178 C C . ASN A 1 147 ? -6.342 5.549 28.790 1.00 42.25 147 ASN A C 1
ATOM 1180 O O . ASN A 1 147 ? -5.817 4.449 28.656 1.00 42.25 147 ASN A O 1
ATOM 1184 N N . TYR A 1 148 ? -5.868 6.599 29.471 1.00 39.47 148 TYR A N 1
ATOM 1185 C CA . TYR A 1 148 ? -4.857 6.629 30.534 1.00 39.47 148 TYR A CA 1
ATOM 1186 C C . TYR A 1 148 ? -3.737 5.588 30.427 1.00 39.47 148 TYR A C 1
ATOM 1188 O O . TYR A 1 148 ? -3.956 4.416 30.801 1.00 39.47 148 TYR A O 1
#